Protein AF-A0A7C3A6V3-F1 (afdb_monomer)

Solvent-accessible surface area (backbone atoms only — not comparable to full-atom values): 3848 Å² total; per-residue (Å²): 107,72,64,60,35,46,75,38,51,44,59,91,86,68,79,82,67,82,54,76,65,54,38,51,51,55,53,68,74,47,79,33,55,61,58,54,50,55,52,51,54,53,51,50,48,55,35,44,77,71,69,49,70,84,86,69,82,75,82,75,128

pLDDT: mean 88.98, std 12.2, range [42.25, 96.69]

Mean predicted aligned error: 6.36 Å

Secondary structure (DSSP, 8-state):
-HHHHHHTT--TT----S-HHHHHHHHHHSPPHHHHHHHHHHHHHHHHHTT----------

Foldseek 3Di:
DQVLCVVLVHDSPDDDDDDPVVVVVCSVPDRRPVVVVVVVVVVQVVCVVVVNDPPPPPVDD

Sequence (61 aa):
IRECARIQTFPDWYKFTGSIFDKYSLIGDAVPPLLARRIAEAVLKSLVDAGINPKSSDHRC

Ra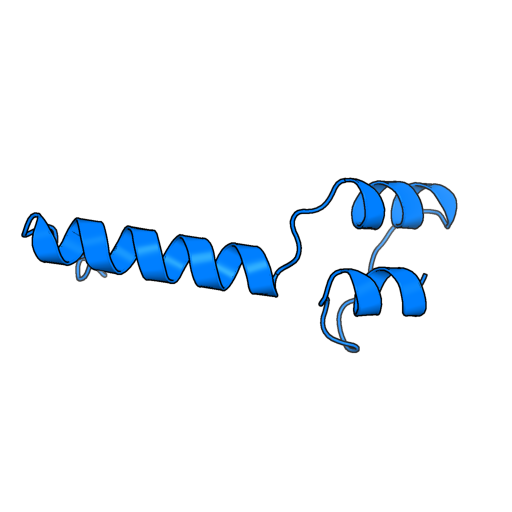dius of gyration: 16.48 Å; Cα contacts (8 Å, |Δi|>4): 30; chains: 1; bounding box: 36×27×39 Å

Structure (mmCIF, N/CA/C/O backbone):
data_AF-A0A7C3A6V3-F1
#
_entry.id   AF-A0A7C3A6V3-F1
#
loop_
_atom_site.group_PDB
_atom_site.id
_atom_site.type_symbol
_atom_site.label_atom_id
_atom_site.label_alt_id
_atom_site.label_comp_id
_atom_site.label_asym_id
_atom_site.label_entity_id
_atom_site.label_seq_id
_atom_site.pdbx_PDB_ins_code
_atom_site.Cartn_x
_atom_site.Cartn_y
_atom_site.Cartn_z
_atom_site.occupancy
_atom_site.B_iso_or_equiv
_atom_site.auth_seq_id
_atom_site.auth_comp_id
_atom_site.auth_asym_id
_atom_site.auth_atom_id
_atom_site.pdbx_PDB_model_num
ATOM 1 N N . ILE A 1 1 ? 10.829 -6.209 -11.923 1.00 83.62 1 ILE A N 1
ATOM 2 C CA . ILE A 1 1 ? 9.684 -5.330 -11.546 1.00 83.62 1 ILE A CA 1
ATOM 3 C C . ILE A 1 1 ? 8.618 -6.066 -10.736 1.00 83.62 1 ILE A C 1
ATOM 5 O O . ILE A 1 1 ? 8.395 -5.657 -9.607 1.00 83.62 1 ILE A O 1
ATOM 9 N N . ARG A 1 2 ? 7.959 -7.124 -11.254 1.00 91.19 2 ARG A N 1
ATOM 10 C CA . ARG A 1 2 ? 6.861 -7.800 -10.521 1.00 91.19 2 ARG A CA 1
ATOM 11 C C . ARG A 1 2 ? 7.261 -8.281 -9.123 1.00 91.19 2 ARG A C 1
ATOM 13 O O . ARG A 1 2 ? 6.496 -8.123 -8.187 1.00 91.19 2 ARG A O 1
ATOM 20 N N . GLU A 1 3 ? 8.459 -8.837 -8.981 1.00 92.88 3 GLU A N 1
ATOM 21 C CA . GLU A 1 3 ? 8.965 -9.313 -7.687 1.00 92.88 3 GLU A CA 1
ATOM 22 C C . GLU A 1 3 ? 9.171 -8.162 -6.701 1.00 92.88 3 GLU A C 1
ATOM 24 O O . GLU A 1 3 ? 8.678 -8.234 -5.584 1.00 92.88 3 GLU A O 1
ATOM 29 N 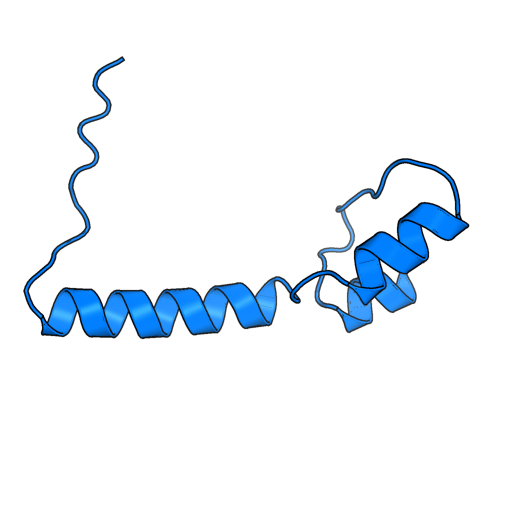N . CYS A 1 4 ? 9.795 -7.062 -7.134 1.00 91.50 4 CYS A N 1
ATOM 30 C CA . CYS A 1 4 ? 9.961 -5.863 -6.308 1.00 91.50 4 CYS A CA 1
ATOM 31 C C . CYS A 1 4 ? 8.608 -5.288 -5.864 1.00 91.50 4 CYS A C 1
ATOM 33 O O . CYS A 1 4 ? 8.443 -4.931 -4.703 1.00 91.50 4 CYS A O 1
ATOM 35 N N . ALA A 1 5 ? 7.623 -5.255 -6.769 1.00 93.38 5 ALA A N 1
ATOM 36 C CA . ALA A 1 5 ? 6.267 -4.821 -6.451 1.00 93.38 5 ALA A CA 1
ATOM 37 C C . ALA A 1 5 ? 5.619 -5.726 -5.386 1.00 93.38 5 ALA A C 1
ATOM 39 O O . ALA A 1 5 ? 5.061 -5.226 -4.413 1.00 93.38 5 ALA A O 1
ATOM 40 N N . ARG A 1 6 ? 5.757 -7.052 -5.520 1.00 94.19 6 ARG A N 1
ATOM 41 C CA . ARG A 1 6 ? 5.250 -8.029 -4.541 1.00 94.19 6 ARG A CA 1
ATOM 42 C C . ARG A 1 6 ? 5.932 -7.917 -3.182 1.00 94.19 6 ARG A C 1
ATOM 44 O O . ARG A 1 6 ? 5.246 -7.976 -2.168 1.00 94.19 6 ARG A O 1
ATOM 51 N N . ILE A 1 7 ? 7.252 -7.725 -3.159 1.00 93.19 7 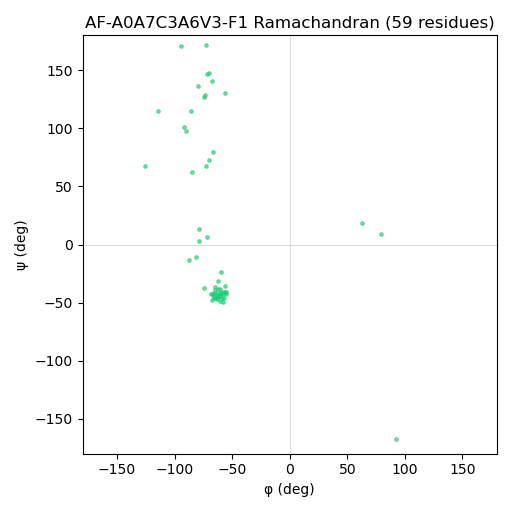ILE A N 1
ATOM 52 C CA . ILE A 1 7 ? 8.019 -7.489 -1.925 1.00 93.19 7 ILE A CA 1
ATOM 53 C C . ILE A 1 7 ? 7.480 -6.248 -1.209 1.00 93.19 7 ILE A C 1
ATOM 55 O O . ILE A 1 7 ? 7.241 -6.286 -0.007 1.00 93.19 7 ILE A O 1
ATOM 59 N N . GLN A 1 8 ? 7.184 -5.188 -1.962 1.00 94.06 8 GLN A N 1
ATOM 60 C CA . GLN A 1 8 ? 6.547 -3.976 -1.447 1.00 94.06 8 GLN A CA 1
ATOM 61 C C . GLN A 1 8 ? 5.031 -4.112 -1.252 1.00 94.06 8 GLN A C 1
ATOM 63 O O . GLN A 1 8 ? 4.348 -3.119 -1.029 1.00 94.06 8 GLN A O 1
ATOM 68 N N . THR A 1 9 ? 4.465 -5.320 -1.291 1.00 95.38 9 THR A N 1
ATOM 69 C CA . THR A 1 9 ? 3.037 -5.609 -1.056 1.00 95.38 9 THR A CA 1
ATOM 70 C C . THR A 1 9 ? 2.062 -4.968 -2.051 1.00 95.38 9 THR A C 1
ATOM 72 O O . THR A 1 9 ? 0.865 -4.876 -1.774 1.00 95.38 9 THR A O 1
ATOM 75 N N . PHE A 1 10 ? 2.539 -4.548 -3.226 1.00 95.38 10 PHE A N 1
ATOM 76 C CA . PHE A 1 10 ? 1.646 -4.138 -4.305 1.00 95.38 10 PHE A CA 1
ATOM 77 C C . PHE A 1 10 ? 0.868 -5.344 -4.840 1.00 95.38 10 PHE A C 1
ATOM 79 O O . PHE A 1 10 ? 1.432 -6.434 -4.979 1.00 95.38 10 PHE A O 1
ATOM 86 N N . PRO A 1 11 ? -0.421 -5.165 -5.171 1.00 93.31 11 PRO A N 1
ATOM 87 C CA . PRO A 1 11 ? -1.217 -6.242 -5.724 1.00 93.31 11 PRO A CA 1
ATOM 88 C C . PRO A 1 11 ? -0.762 -6.586 -7.146 1.00 93.31 11 PRO A C 1
ATOM 90 O O . PRO A 1 11 ? -0.373 -5.713 -7.920 1.00 93.31 11 PRO A O 1
ATOM 93 N N . ASP A 1 12 ? -0.881 -7.861 -7.515 1.00 91.69 12 ASP A N 1
ATOM 94 C CA . ASP A 1 12 ? -0.403 -8.395 -8.800 1.00 91.69 12 ASP A CA 1
ATOM 95 C C . ASP A 1 12 ? -1.039 -7.734 -10.035 1.00 91.69 12 ASP A C 1
ATOM 97 O O . ASP A 1 12 ? -0.453 -7.741 -11.119 1.00 91.69 12 ASP A O 1
ATOM 101 N N . TRP A 1 13 ? -2.231 -7.153 -9.881 1.00 93.56 13 TRP A N 1
ATOM 102 C CA . TRP A 1 13 ? -2.930 -6.434 -10.946 1.00 93.56 13 TRP A CA 1
ATOM 103 C C . TRP A 1 13 ? -2.439 -4.990 -11.141 1.00 93.56 13 TRP A C 1
ATOM 105 O O . TRP A 1 13 ? -2.801 -4.361 -12.138 1.00 93.56 13 TRP A O 1
ATOM 115 N N . TYR A 1 14 ? -1.621 -4.448 -10.232 1.00 91.88 14 TYR A N 1
ATOM 116 C CA . TYR A 1 14 ? -1.130 -3.074 -10.318 1.00 91.88 14 TYR A CA 1
ATOM 117 C C . TYR A 1 14 ? -0.068 -2.929 -11.415 1.00 91.88 14 TYR A C 1
ATOM 119 O O . TYR A 1 14 ? 0.915 -3.672 -11.469 1.00 91.88 14 TYR A O 1
ATOM 127 N N . LYS A 1 15 ? -0.254 -1.945 -12.301 1.00 91.62 15 LYS A N 1
ATOM 128 C CA . LYS A 1 15 ? 0.636 -1.695 -13.441 1.00 91.62 15 LYS A CA 1
ATOM 129 C C . LYS A 1 15 ? 1.346 -0.356 -13.285 1.00 91.62 15 LYS A C 1
ATOM 131 O O . LYS A 1 15 ? 0.7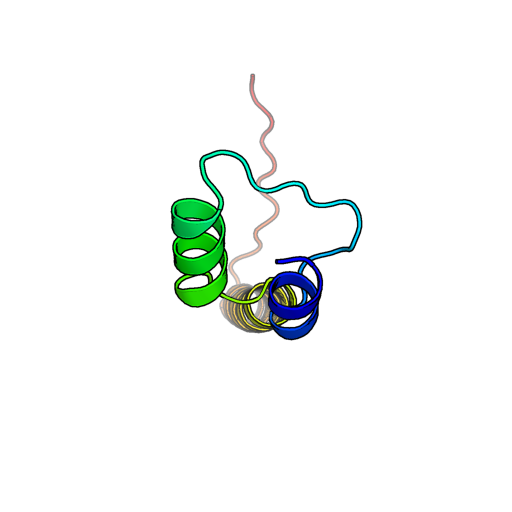20 0.693 -13.373 1.00 91.62 15 LYS A O 1
ATOM 136 N N . PHE A 1 16 ? 2.666 -0.407 -13.135 1.00 90.75 16 PHE A N 1
ATOM 137 C CA . PHE A 1 16 ? 3.524 0.778 -13.149 1.00 90.75 16 PHE A CA 1
ATOM 138 C C . PHE A 1 16 ? 3.790 1.238 -14.592 1.00 90.75 16 PHE A C 1
ATOM 140 O O . PHE A 1 16 ? 4.088 0.418 -15.473 1.00 90.75 16 PHE A O 1
ATOM 147 N N . THR A 1 17 ? 3.708 2.545 -14.834 1.00 92.88 17 THR A N 1
ATOM 148 C CA . THR A 1 17 ? 3.964 3.204 -16.128 1.00 92.88 17 THR A CA 1
ATOM 149 C C . THR A 1 17 ? 5.411 3.707 -16.228 1.00 92.88 17 THR A C 1
ATOM 151 O O . THR A 1 17 ? 6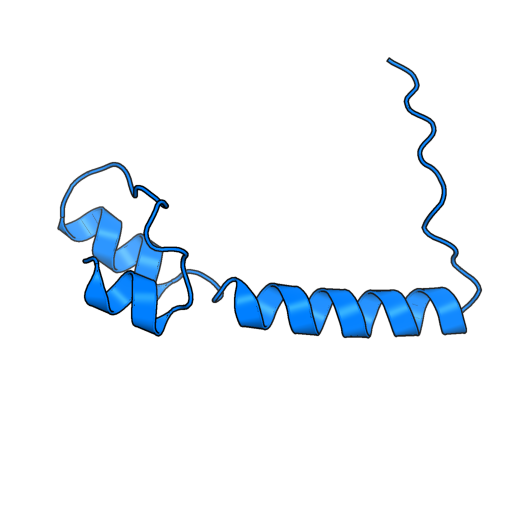.148 3.654 -15.249 1.00 92.88 17 TH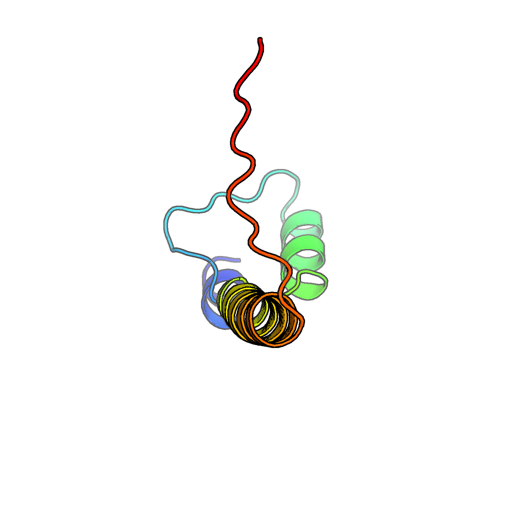R A O 1
ATOM 154 N N . GLY A 1 18 ? 5.845 4.153 -17.412 1.00 93.12 18 GLY A N 1
ATOM 155 C CA . GLY A 1 18 ? 7.203 4.681 -17.634 1.00 93.12 18 GLY A CA 1
ATOM 156 C C . GLY A 1 18 ? 8.228 3.644 -18.108 1.00 93.12 18 GLY A C 1
ATOM 157 O O . GLY A 1 18 ? 7.862 2.533 -18.520 1.00 93.12 18 GLY A O 1
ATOM 158 N N . SER A 1 19 ? 9.511 4.015 -18.078 1.00 95.38 19 SER A N 1
ATOM 159 C CA . SER A 1 19 ? 10.621 3.128 -18.438 1.00 95.38 19 SER A CA 1
ATOM 160 C C . SER A 1 19 ? 10.863 2.062 -17.361 1.00 95.38 19 SER A C 1
ATOM 162 O O . SER A 1 19 ? 10.265 2.078 -16.287 1.00 95.38 19 SER A O 1
ATOM 164 N N . ILE A 1 20 ? 11.732 1.085 -17.636 1.00 92.62 20 ILE A N 1
ATOM 165 C CA . ILE A 1 20 ? 12.085 0.060 -16.641 1.00 92.62 20 ILE A CA 1
ATOM 166 C C . ILE A 1 20 ? 12.764 0.683 -15.413 1.00 92.62 20 ILE A C 1
ATOM 168 O O . ILE A 1 20 ? 12.485 0.247 -14.299 1.00 92.62 20 ILE A O 1
ATOM 172 N N . PHE A 1 21 ? 13.609 1.697 -15.621 1.00 94.19 21 PHE A N 1
ATOM 173 C CA . PHE A 1 21 ? 14.339 2.380 -14.555 1.00 94.19 21 PHE A CA 1
ATOM 174 C C . PHE A 1 21 ? 13.379 3.165 -13.659 1.00 94.19 21 PHE A C 1
ATOM 176 O O . PHE A 1 21 ? 13.369 2.948 -12.450 1.00 94.19 21 PHE A O 1
ATOM 183 N N . ASP A 1 22 ? 12.478 3.944 -14.266 1.00 94.25 22 ASP A N 1
ATOM 184 C CA . ASP A 1 22 ? 11.469 4.719 -13.532 1.00 94.25 22 ASP A CA 1
ATOM 185 C C . ASP A 1 22 ? 10.621 3.816 -12.636 1.00 94.25 22 ASP A C 1
ATOM 187 O O . ASP A 1 22 ? 10.347 4.142 -11.488 1.00 94.25 22 ASP A O 1
ATOM 191 N N . LYS A 1 23 ? 10.245 2.628 -13.124 1.00 94.44 23 LYS A N 1
ATOM 192 C CA . LYS A 1 23 ? 9.455 1.668 -12.342 1.00 94.44 23 LYS A CA 1
ATOM 193 C C . LYS A 1 23 ? 10.206 1.139 -11.127 1.00 94.44 23 LYS A C 1
ATOM 195 O O . LYS A 1 23 ? 9.573 0.902 -10.104 1.00 94.44 23 LYS A O 1
ATOM 200 N N . TYR A 1 24 ? 11.517 0.920 -11.224 1.00 93.81 24 TYR A N 1
ATOM 201 C CA . TYR A 1 24 ? 12.308 0.492 -10.070 1.00 93.81 24 TYR A CA 1
ATOM 202 C C . TYR A 1 24 ? 12.415 1.600 -9.026 1.00 93.81 24 TYR A C 1
ATOM 204 O O . TYR A 1 24 ? 12.205 1.308 -7.852 1.00 93.81 24 TYR A O 1
ATOM 212 N N . SER A 1 25 ? 12.646 2.848 -9.443 1.00 94.94 25 SER A N 1
ATOM 213 C CA . SER A 1 25 ? 12.637 4.004 -8.537 1.00 94.94 25 SER A CA 1
ATOM 214 C C . SER A 1 25 ? 11.272 4.183 -7.872 1.00 94.94 25 SER A C 1
ATOM 216 O O . SER A 1 25 ? 11.186 4.223 -6.652 1.00 94.94 25 SER A O 1
ATOM 218 N N . LEU A 1 26 ? 10.182 4.149 -8.649 1.00 94.00 26 LEU A N 1
ATOM 219 C CA . LEU A 1 26 ? 8.819 4.257 -8.121 1.00 94.00 26 LEU A CA 1
ATOM 220 C C . LEU A 1 26 ? 8.495 3.169 -7.089 1.00 94.00 26 LEU A C 1
ATOM 222 O O . LEU A 1 26 ? 7.851 3.456 -6.089 1.00 94.00 26 LEU A O 1
ATOM 226 N N . ILE A 1 27 ? 8.915 1.922 -7.318 1.00 93.88 27 ILE A N 1
ATOM 227 C CA . ILE A 1 27 ? 8.681 0.822 -6.368 1.00 93.88 27 ILE A CA 1
ATOM 228 C C . ILE A 1 27 ? 9.599 0.934 -5.141 1.00 93.88 27 ILE A C 1
ATOM 230 O O . ILE A 1 27 ? 9.177 0.598 -4.035 1.00 93.88 27 ILE A O 1
ATOM 234 N N . GLY A 1 28 ? 10.849 1.360 -5.331 1.00 92.44 28 GLY A N 1
ATOM 235 C CA . GLY A 1 28 ? 11.837 1.499 -4.261 1.00 92.44 28 GLY A CA 1
ATOM 236 C C . GLY A 1 28 ? 11.487 2.612 -3.278 1.00 92.44 28 GLY A C 1
ATOM 237 O O . GLY A 1 28 ? 11.566 2.397 -2.072 1.00 92.44 28 GLY A O 1
ATOM 238 N N . ASP A 1 29 ? 11.028 3.749 -3.798 1.00 94.00 29 ASP A N 1
ATOM 239 C CA . ASP A 1 29 ? 10.719 4.943 -3.005 1.00 94.00 29 ASP A CA 1
ATOM 240 C C . ASP A 1 29 ? 9.281 4.941 -2.455 1.00 94.00 29 ASP A C 1
ATOM 242 O O . ASP A 1 29 ? 8.935 5.745 -1.587 1.00 94.00 29 ASP A O 1
ATOM 246 N N . ALA A 1 30 ? 8.413 4.051 -2.948 1.00 93.38 30 ALA A N 1
ATOM 247 C CA . ALA A 1 30 ? 7.031 3.971 -2.493 1.00 93.38 30 ALA A CA 1
ATOM 248 C C . ALA A 1 30 ? 6.899 3.394 -1.077 1.00 93.38 30 ALA A C 1
ATOM 250 O O . ALA A 1 30 ? 7.589 2.456 -0.677 1.00 93.38 30 ALA A O 1
ATOM 251 N N . VAL A 1 31 ? 5.893 3.891 -0.352 1.00 93.75 31 VAL A N 1
ATOM 252 C CA . VAL A 1 31 ? 5.433 3.271 0.894 1.00 93.75 31 VAL A CA 1
ATOM 253 C C . VAL A 1 31 ? 4.633 2.000 0.560 1.00 93.75 31 VAL A C 1
ATOM 255 O O . VAL A 1 31 ? 3.667 2.088 -0.205 1.00 93.75 31 VAL A O 1
ATOM 258 N N . PRO A 1 32 ? 4.968 0.832 1.145 1.00 94.69 32 PRO A N 1
ATOM 259 C CA . PRO A 1 32 ? 4.233 -0.405 0.901 1.00 94.69 32 PRO A CA 1
ATOM 260 C C . PRO A 1 32 ? 2.733 -0.253 1.232 1.00 94.69 32 PRO A C 1
ATOM 262 O O . PRO A 1 32 ? 2.403 0.173 2.348 1.00 94.69 32 PRO A O 1
ATOM 265 N N . PRO A 1 33 ? 1.798 -0.643 0.339 1.00 94.81 33 PRO A N 1
ATOM 266 C CA . PRO A 1 33 ? 0.361 -0.477 0.573 1.00 94.81 33 PRO A CA 1
ATOM 267 C C . PRO A 1 33 ? -0.145 -1.138 1.859 1.00 94.81 33 PRO A C 1
ATOM 269 O O . PRO A 1 33 ? -1.013 -0.595 2.547 1.00 94.81 33 PRO A O 1
ATOM 272 N N . LEU A 1 34 ? 0.414 -2.295 2.229 1.00 95.12 34 LEU A N 1
ATOM 273 C CA . LEU A 1 34 ? 0.037 -2.970 3.467 1.00 95.12 34 LEU A CA 1
ATOM 274 C C . LEU A 1 34 ? 0.433 -2.156 4.704 1.00 95.12 34 LEU A C 1
ATOM 276 O O . LEU A 1 34 ? -0.355 -2.067 5.644 1.00 95.12 34 LEU A O 1
ATOM 280 N N . LEU A 1 35 ? 1.624 -1.554 4.700 1.00 95.31 35 LEU A N 1
ATOM 281 C CA . LEU A 1 35 ? 2.093 -0.703 5.791 1.00 95.31 35 LEU A CA 1
ATOM 282 C C . LEU A 1 35 ? 1.218 0.547 5.913 1.00 95.31 35 LEU A C 1
ATOM 284 O O . LEU A 1 35 ? 0.750 0.860 7.008 1.00 95.31 35 LEU A O 1
ATOM 288 N N . ALA A 1 36 ? 0.929 1.203 4.787 1.00 95.81 36 ALA A N 1
ATOM 289 C CA . ALA A 1 36 ? 0.052 2.370 4.748 1.00 95.81 36 ALA A CA 1
ATOM 290 C C . ALA A 1 36 ? -1.322 2.071 5.372 1.00 95.81 36 ALA A C 1
ATOM 292 O O . ALA A 1 36 ? -1.806 2.849 6.193 1.00 95.81 36 ALA A O 1
ATOM 293 N N . ARG A 1 37 ? -1.911 0.903 5.072 1.00 95.81 37 ARG A N 1
ATOM 294 C CA . ARG A 1 37 ? -3.174 0.466 5.688 1.00 95.81 37 ARG A CA 1
ATOM 295 C C . ARG A 1 37 ? -3.077 0.361 7.210 1.00 95.81 37 ARG A C 1
ATOM 297 O O . ARG A 1 37 ? -3.971 0.835 7.901 1.00 95.81 37 ARG A O 1
ATOM 304 N N . ARG A 1 38 ? -2.011 -0.242 7.744 1.00 96.69 38 ARG A N 1
ATOM 305 C CA . ARG A 1 38 ? -1.847 -0.399 9.203 1.00 96.69 38 ARG A CA 1
ATOM 306 C C . ARG A 1 38 ? -1.686 0.940 9.912 1.00 96.69 38 ARG A C 1
ATOM 308 O O . ARG A 1 38 ? -2.254 1.130 10.983 1.00 96.69 38 ARG A O 1
ATOM 315 N N . ILE A 1 39 ? -0.947 1.867 9.304 1.00 96.69 39 ILE A N 1
ATOM 316 C CA . ILE A 1 39 ? -0.808 3.230 9.825 1.00 96.69 39 ILE A CA 1
ATOM 317 C C . ILE A 1 39 ? -2.171 3.926 9.813 1.00 96.69 39 ILE A C 1
ATOM 319 O O . ILE A 1 39 ? -2.570 4.487 10.829 1.00 96.69 39 ILE A O 1
ATOM 323 N N . ALA A 1 40 ? -2.916 3.839 8.709 1.00 95.62 40 ALA A N 1
ATOM 324 C CA . ALA A 1 40 ? -4.248 4.427 8.608 1.00 95.62 40 ALA A CA 1
ATOM 325 C C . ALA A 1 40 ? -5.225 3.851 9.649 1.00 95.62 40 ALA A C 1
ATOM 327 O O . ALA A 1 40 ? -5.957 4.611 10.273 1.00 95.62 40 ALA A O 1
ATOM 328 N N . GLU A 1 41 ? -5.205 2.536 9.890 1.00 96.38 41 GLU A N 1
ATOM 329 C CA . GLU A 1 41 ? -6.000 1.880 10.942 1.00 96.38 41 GLU A CA 1
ATOM 330 C C . GLU A 1 41 ? -5.649 2.406 12.341 1.00 96.38 41 GLU A C 1
ATOM 332 O O . GLU A 1 41 ? -6.543 2.708 13.132 1.00 96.38 41 GLU A O 1
ATOM 337 N N . ALA A 1 42 ? -4.356 2.551 12.644 1.00 96.38 42 ALA A N 1
ATOM 338 C CA . ALA A 1 42 ? -3.896 3.085 13.922 1.00 96.38 42 ALA A CA 1
ATOM 339 C C . ALA A 1 42 ? -4.300 4.555 14.109 1.00 96.38 42 ALA A C 1
ATOM 341 O O . ALA A 1 42 ? -4.807 4.923 15.166 1.00 96.38 42 ALA A O 1
ATOM 342 N N . VAL A 1 43 ? -4.130 5.382 13.075 1.00 95.94 43 VAL A N 1
ATOM 343 C CA . VAL A 1 43 ? -4.541 6.793 13.092 1.00 95.94 43 VAL A CA 1
ATOM 344 C C . VAL A 1 43 ? -6.053 6.911 13.254 1.00 95.94 43 VAL A C 1
ATOM 346 O O . VAL A 1 43 ? -6.512 7.682 14.091 1.00 95.94 43 VAL A O 1
ATOM 349 N N . LEU A 1 44 ? -6.832 6.121 12.512 1.00 94.19 44 LEU A N 1
ATOM 350 C CA . LEU A 1 44 ? -8.289 6.096 12.620 1.00 94.19 44 LEU A CA 1
ATOM 351 C C . LEU A 1 44 ? -8.736 5.765 14.045 1.00 94.19 44 LEU A C 1
ATOM 353 O O . LEU A 1 44 ? -9.606 6.446 14.581 1.00 94.19 44 LEU A O 1
ATOM 357 N N . LYS A 1 45 ? -8.124 4.751 14.665 1.00 94.94 45 LYS A N 1
ATOM 358 C CA . LYS A 1 45 ? -8.404 4.401 16.058 1.00 94.94 45 LYS A CA 1
ATOM 359 C C . LYS A 1 45 ? -8.133 5.586 16.988 1.00 94.94 45 LYS A C 1
ATOM 361 O O . LYS A 1 45 ? -9.015 5.957 17.751 1.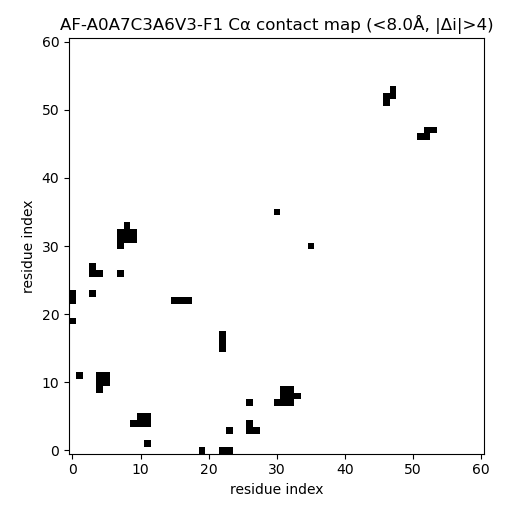00 94.94 45 LYS A O 1
ATOM 366 N N . SER A 1 46 ? -6.967 6.221 16.866 1.00 95.56 46 SER A N 1
ATOM 367 C CA . SER A 1 46 ? -6.613 7.390 17.679 1.00 95.56 46 SER A CA 1
ATOM 368 C C . SER A 1 46 ? -7.576 8.566 17.485 1.00 95.56 46 SER A C 1
ATOM 370 O O . SER A 1 46 ? -7.900 9.256 18.447 1.00 95.56 46 SER A O 1
ATOM 372 N N . LEU A 1 47 ? -8.053 8.800 16.258 1.00 94.50 47 LEU A N 1
ATOM 373 C CA . LEU A 1 47 ? -9.038 9.846 15.969 1.00 94.50 47 LEU A CA 1
ATOM 374 C C . LEU A 1 47 ? -10.388 9.544 16.627 1.00 94.50 47 LEU A C 1
ATOM 376 O O . LEU A 1 47 ? -10.976 10.428 17.247 1.00 94.50 47 LEU A O 1
ATOM 380 N N . VAL A 1 48 ? -10.852 8.296 16.538 1.00 93.12 48 VAL A N 1
ATOM 381 C CA . VAL A 1 48 ? -12.095 7.855 17.184 1.00 93.12 48 VAL A CA 1
ATOM 382 C C . VAL A 1 48 ? -11.991 7.962 18.705 1.00 93.12 48 VAL A C 1
ATOM 384 O O . VAL A 1 48 ? -12.915 8.480 19.330 1.00 93.12 48 VAL A O 1
ATOM 387 N N . ASP A 1 49 ? -10.864 7.551 19.291 1.00 93.75 49 ASP A N 1
ATOM 388 C CA . ASP A 1 49 ? -10.600 7.674 20.731 1.00 93.75 49 ASP A CA 1
ATOM 389 C C . ASP A 1 49 ? -10.576 9.152 21.178 1.00 93.75 49 ASP A C 1
ATOM 391 O O . ASP A 1 49 ? -11.012 9.480 22.280 1.00 93.75 49 ASP A O 1
ATOM 395 N N . ALA A 1 50 ? -10.144 10.066 20.301 1.00 93.00 50 ALA A N 1
ATOM 396 C CA . ALA A 1 50 ? -10.208 11.514 20.508 1.00 93.00 50 ALA A CA 1
ATOM 397 C C . ALA A 1 50 ? -11.607 12.127 20.259 1.00 93.00 50 ALA A C 1
ATOM 399 O O . ALA A 1 50 ? -11.767 13.345 20.333 1.00 93.00 50 ALA A O 1
ATOM 400 N N . GLY A 1 51 ? -12.622 11.313 19.944 1.00 90.62 51 GLY A N 1
ATOM 401 C CA . GLY A 1 51 ? -13.990 11.762 19.662 1.00 90.62 51 GLY A CA 1
ATOM 402 C C . GLY A 1 51 ? -14.199 12.335 18.255 1.00 90.62 51 GLY A C 1
ATOM 403 O O . GLY A 1 51 ? -15.267 12.874 17.961 1.00 90.62 51 GLY A O 1
ATOM 404 N N . ILE A 1 52 ? -13.211 12.214 17.365 1.00 87.75 52 ILE A N 1
ATOM 405 C CA . ILE A 1 52 ? -13.279 12.670 15.974 1.00 87.75 52 ILE A CA 1
ATOM 406 C C . ILE A 1 52 ? -13.814 11.515 15.123 1.00 87.75 52 ILE A C 1
ATOM 408 O O . ILE A 1 52 ? -13.078 10.609 14.734 1.00 87.75 52 ILE A O 1
ATOM 412 N N . ASN A 1 53 ? -15.115 11.531 14.828 1.00 81.38 53 ASN A N 1
ATOM 413 C CA . ASN A 1 53 ? -15.732 10.535 13.955 1.00 81.38 53 ASN A CA 1
ATOM 414 C C . ASN A 1 53 ? -15.599 10.965 12.482 1.00 81.38 53 ASN A C 1
ATOM 416 O O . ASN A 1 53 ? -16.228 11.946 12.087 1.00 81.38 53 ASN A O 1
ATOM 420 N N . PRO A 1 54 ? -14.857 10.231 11.634 1.00 72.00 54 PRO A N 1
ATOM 421 C CA . PRO A 1 54 ? -14.654 10.601 10.233 1.00 72.00 54 PRO A CA 1
ATOM 422 C C . PRO A 1 54 ? -15.898 10.412 9.351 1.00 72.00 54 PRO A C 1
ATOM 424 O O . PRO A 1 54 ? -15.815 10.579 8.135 1.00 72.00 54 PRO A O 1
ATOM 427 N N . LYS A 1 55 ? -17.068 10.074 9.918 1.00 69.00 55 LYS A N 1
ATOM 428 C CA . LYS A 1 55 ? -18.348 10.133 9.199 1.00 69.00 55 LYS A CA 1
ATOM 429 C C . LYS A 1 55 ? -18.772 11.584 8.948 1.00 69.00 55 LYS A C 1
ATOM 431 O O . LYS A 1 55 ? -19.746 12.064 9.512 1.00 69.00 55 LYS A O 1
ATOM 436 N N . SER A 1 56 ? -18.087 12.253 8.033 1.00 62.31 56 SER A N 1
ATOM 437 C CA . SER A 1 56 ? -18.653 13.361 7.270 1.00 62.31 56 SER A CA 1
ATOM 438 C C . SER A 1 56 ? -18.473 13.053 5.796 1.00 62.31 56 SER A C 1
ATOM 440 O O . SER A 1 56 ? -17.711 13.692 5.076 1.00 62.31 56 SER A O 1
ATOM 442 N N . SER A 1 57 ? -19.180 12.037 5.329 1.00 59.31 57 SER A N 1
ATOM 443 C CA . SER A 1 57 ? -19.402 11.891 3.908 1.00 59.31 57 SER A CA 1
ATOM 444 C C . SER A 1 57 ? -20.613 12.742 3.510 1.00 59.31 57 SER A C 1
ATOM 446 O O . SER A 1 57 ? -21.644 12.250 3.057 1.00 59.31 57 SER A O 1
ATOM 448 N N . ASP A 1 58 ? -20.458 14.055 3.713 1.00 58.88 58 ASP A N 1
ATOM 449 C CA . ASP A 1 58 ? -21.185 15.075 2.966 1.00 58.88 58 ASP A CA 1
ATOM 450 C C . ASP A 1 58 ? -20.689 14.985 1.519 1.00 58.88 58 ASP A C 1
ATOM 452 O O . ASP A 1 58 ? -19.788 15.701 1.093 1.00 58.88 58 ASP A O 1
ATOM 456 N N . HIS A 1 59 ? -21.218 14.008 0.784 1.00 59.69 59 HIS A N 1
ATOM 457 C CA . HIS A 1 59 ? -21.075 13.928 -0.663 1.00 59.69 59 HIS A CA 1
ATOM 458 C C . HIS A 1 59 ? -21.966 15.016 -1.276 1.00 59.69 59 HIS A C 1
ATOM 460 O O . HIS A 1 59 ? -22.996 14.724 -1.884 1.00 59.69 59 HIS A O 1
ATOM 466 N N . ARG A 1 60 ? -21.612 16.285 -1.062 1.00 51.75 60 ARG A N 1
ATOM 467 C CA . ARG A 1 60 ? -22.148 17.392 -1.846 1.00 51.75 60 ARG A CA 1
ATOM 468 C C . ARG A 1 60 ? -21.205 17.644 -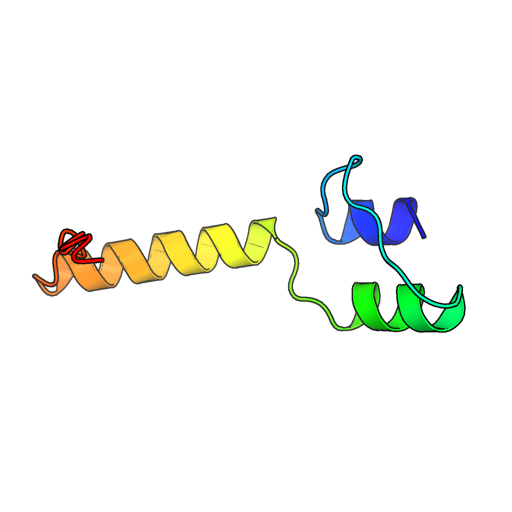3.014 1.00 51.75 60 ARG A C 1
ATOM 470 O O . ARG A 1 60 ? -20.190 18.309 -2.849 1.00 51.75 60 ARG A O 1
ATOM 477 N N . CYS A 1 61 ? -21.661 17.119 -4.152 1.00 42.25 61 CYS A N 1
ATOM 478 C CA . CYS A 1 61 ? -21.326 17.475 -5.532 1.00 42.25 61 CYS A CA 1
ATOM 479 C C . CYS A 1 61 ? -19.934 17.081 -6.035 1.00 42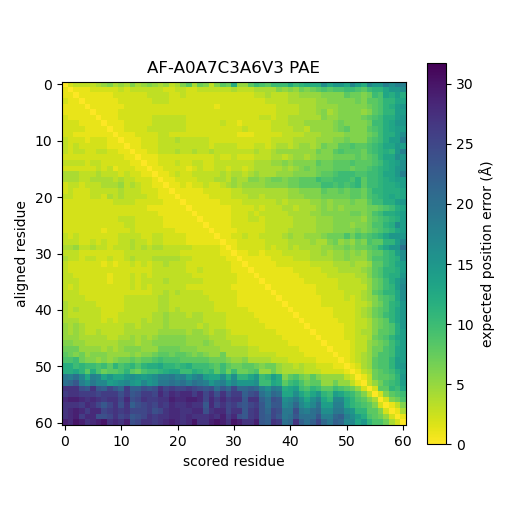.25 61 CYS A C 1
ATOM 481 O O . CYS A 1 61 ? -18.931 17.685 -5.605 1.00 42.25 61 CYS A O 1
#